Protein AF-C5J6F2-F1 (afdb_monomer_lite)

Foldseek 3Di:
DPLLVVVLVVVVPPDDDPVVVVLVVLLVVVVVVLVVVQVVQCVVCVVVVHDGDRGDDVLLVVVVVVCVVVVVDDDSVVLVVVLVVVVDPDSNSVSSSNRSSVVVVVVVVVD

pLDDT: mean 75.04, std 14.77, range [43.12, 97.62]

Radius of gyration: 15.51 Å; chains: 1; bounding box: 41×26×39 Å

Sequence (111 aa):
MEIANKFMKYLFKSNFDAETAKSKAILESMINKLQKHQEEENELAEKENRKPEKVFSNHFVDYKNWVEKNSFDLSFKSLSDWILEQKTSDELVIYKNALAFYELEQLLKEN

Secondary structure (DSSP, 8-state):
-HHHHHHHHHHHHS---HHHHHHHHHHHHHHHHHHHHHHHHHHHHHHTTSPPPPP--HHHHHHHHHHHHTTT---HHHHHHHHHHT----HHHHHHHHHHHHHHHHHHH--

Structure (mmCIF, N/CA/C/O backbone):
data_AF-C5J6F2-F1
#
_entry.id   AF-C5J6F2-F1
#
loop_
_atom_site.group_PDB
_atom_site.id
_atom_site.type_symbol
_atom_site.label_atom_id
_atom_site.label_alt_id
_atom_site.label_comp_id
_atom_site.label_asym_id
_atom_site.label_entity_id
_atom_site.label_seq_id
_atom_site.pdbx_PDB_ins_code
_atom_site.Cartn_x
_atom_site.Cartn_y
_atom_site.Cartn_z
_atom_site.occupancy
_atom_site.B_iso_or_equiv
_atom_site.auth_seq_id
_atom_site.auth_comp_id
_atom_site.auth_asym_id
_atom_site.auth_atom_id
_atom_site.pdbx_PDB_model_num
ATOM 1 N N . MET A 1 1 ? 3.769 -15.302 -3.022 1.00 52.19 1 MET A N 1
ATOM 2 C CA . MET A 1 1 ? 4.712 -14.727 -2.031 1.00 52.19 1 MET A CA 1
ATOM 3 C C . MET A 1 1 ? 6.130 -14.474 -2.576 1.00 52.19 1 MET A C 1
ATOM 5 O O . MET A 1 1 ? 6.809 -13.588 -2.077 1.00 52.19 1 MET A O 1
ATOM 9 N N . GLU A 1 2 ? 6.595 -15.171 -3.621 1.00 55.34 2 GLU A N 1
ATOM 10 C CA . GLU A 1 2 ? 7.976 -15.009 -4.122 1.00 55.34 2 GLU A CA 1
ATOM 11 C C . GLU A 1 2 ? 8.173 -13.823 -5.096 1.00 55.34 2 GLU A C 1
ATOM 13 O O . GLU A 1 2 ? 9.243 -13.220 -5.137 1.00 55.34 2 GLU A O 1
ATOM 18 N N . ILE A 1 3 ? 7.133 -13.448 -5.851 1.00 51.72 3 ILE A N 1
ATOM 19 C CA . ILE A 1 3 ? 7.214 -12.448 -6.934 1.00 51.72 3 ILE A CA 1
ATOM 20 C C . ILE A 1 3 ? 7.325 -11.011 -6.399 1.00 51.72 3 ILE A C 1
ATOM 22 O O . ILE A 1 3 ? 8.235 -10.296 -6.807 1.00 51.72 3 ILE A O 1
ATOM 26 N N . ALA A 1 4 ? 6.478 -10.609 -5.441 1.00 54.88 4 ALA A N 1
ATOM 27 C CA . ALA A 1 4 ? 6.520 -9.266 -4.842 1.00 54.88 4 ALA A CA 1
ATOM 28 C C . ALA A 1 4 ? 7.882 -8.979 -4.183 1.00 54.88 4 ALA A C 1
ATOM 30 O O . ALA A 1 4 ? 8.507 -7.950 -4.425 1.00 54.88 4 ALA A O 1
ATOM 31 N N . ASN A 1 5 ? 8.405 -9.959 -3.441 1.00 53.97 5 ASN A N 1
ATOM 32 C CA . ASN A 1 5 ? 9.714 -9.870 -2.803 1.00 53.97 5 ASN A CA 1
ATOM 33 C C . ASN A 1 5 ? 10.877 -9.824 -3.808 1.00 53.97 5 ASN A C 1
ATOM 35 O O . ASN A 1 5 ? 11.861 -9.120 -3.578 1.00 53.97 5 ASN A O 1
ATOM 39 N N . LYS A 1 6 ? 10.788 -10.548 -4.931 1.00 59.38 6 LYS A N 1
ATOM 40 C CA . LYS A 1 6 ? 11.777 -10.462 -6.020 1.00 59.38 6 LYS A CA 1
ATOM 41 C C . LYS A 1 6 ? 11.733 -9.105 -6.726 1.00 59.38 6 LYS A C 1
ATOM 43 O O . LYS A 1 6 ? 12.793 -8.573 -7.039 1.00 59.38 6 LYS A O 1
ATOM 48 N N . PHE A 1 7 ? 10.546 -8.535 -6.921 1.00 59.91 7 PHE A N 1
ATOM 49 C CA . PHE A 1 7 ? 10.358 -7.238 -7.569 1.00 59.91 7 PHE A CA 1
ATOM 50 C C . PHE A 1 7 ? 10.874 -6.074 -6.718 1.00 59.91 7 PHE A C 1
ATOM 52 O O . PHE A 1 7 ? 11.690 -5.290 -7.196 1.00 59.91 7 PHE A O 1
ATOM 59 N N . MET A 1 8 ? 10.527 -6.035 -5.429 1.00 60.84 8 MET A N 1
ATOM 60 C CA . MET A 1 8 ? 11.080 -5.046 -4.496 1.00 60.84 8 MET A CA 1
ATOM 61 C C . MET A 1 8 ? 12.610 -5.128 -4.445 1.00 60.84 8 MET A C 1
ATOM 63 O O . MET A 1 8 ? 13.302 -4.119 -4.549 1.00 60.84 8 MET A O 1
ATOM 67 N N . LYS A 1 9 ? 13.170 -6.344 -4.381 1.00 60.69 9 LYS A N 1
ATOM 68 C CA . LYS A 1 9 ? 14.626 -6.549 -4.420 1.00 60.69 9 LYS A CA 1
ATOM 69 C C . LYS A 1 9 ? 15.262 -6.125 -5.745 1.00 60.69 9 LYS A C 1
ATOM 71 O O . LYS A 1 9 ? 16.402 -5.679 -5.716 1.00 60.69 9 L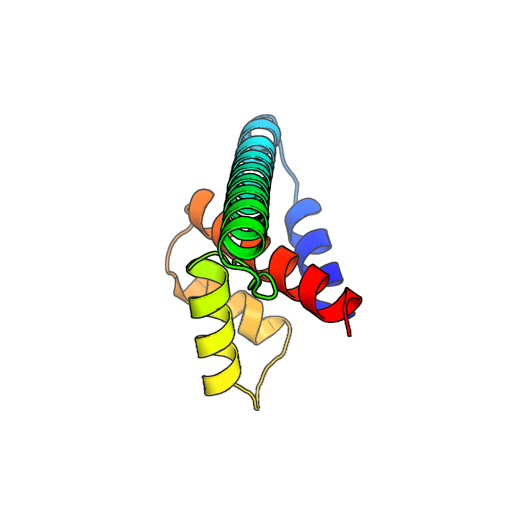YS A O 1
ATOM 76 N N . TYR A 1 10 ? 14.582 -6.292 -6.879 1.00 62.50 10 TYR A N 1
ATOM 77 C CA . TYR A 1 10 ? 15.061 -5.831 -8.184 1.00 62.50 10 TYR A CA 1
ATOM 78 C C . TYR A 1 10 ? 15.100 -4.302 -8.242 1.00 62.50 10 TYR A C 1
ATOM 80 O O . TYR A 1 10 ? 16.152 -3.750 -8.553 1.00 62.50 10 TYR A O 1
ATOM 88 N N . LEU A 1 11 ? 14.012 -3.639 -7.833 1.00 59.00 11 LEU A N 1
ATOM 89 C CA . LEU A 1 11 ? 13.945 -2.180 -7.745 1.00 59.00 11 LEU A CA 1
ATOM 90 C C . LEU A 1 11 ? 15.050 -1.607 -6.849 1.00 59.00 11 LEU A C 1
ATOM 92 O O . LEU A 1 11 ? 15.686 -0.629 -7.213 1.00 59.00 11 LEU A O 1
ATOM 96 N N . PHE A 1 12 ? 15.345 -2.239 -5.710 1.00 57.12 12 PHE A N 1
ATOM 97 C CA . PHE A 1 12 ? 16.422 -1.778 -4.826 1.00 57.12 12 PHE A CA 1
ATOM 98 C C . PHE A 1 12 ? 17.840 -2.084 -5.337 1.00 57.12 12 PHE A C 1
ATOM 100 O O . PHE A 1 12 ? 18.796 -1.466 -4.873 1.00 57.12 12 PHE A O 1
ATOM 107 N N . LYS A 1 13 ? 18.011 -3.047 -6.253 1.00 55.69 13 LYS A N 1
ATOM 108 C CA . LYS A 1 13 ? 19.328 -3.493 -6.743 1.00 55.69 13 LYS A CA 1
ATOM 109 C C . LYS A 1 13 ? 19.813 -2.767 -7.999 1.00 55.69 13 LYS A C 1
ATOM 111 O O . LYS A 1 13 ? 20.978 -2.929 -8.346 1.00 55.69 13 LYS A O 1
ATOM 116 N N . SER A 1 14 ? 18.979 -1.988 -8.683 1.00 51.25 14 SER A N 1
ATOM 117 C CA . SER A 1 14 ? 19.292 -1.394 -9.994 1.00 51.25 14 SER A CA 1
ATOM 118 C C . SER A 1 14 ? 20.215 -0.152 -9.985 1.00 51.25 14 SER A C 1
ATOM 120 O O . SER A 1 14 ? 20.135 0.646 -10.905 1.00 51.25 14 SER A O 1
ATOM 122 N N . ASN A 1 15 ? 21.161 -0.051 -9.036 1.00 44.38 15 ASN A N 1
ATOM 123 C CA . ASN A 1 15 ? 22.167 1.021 -8.864 1.00 44.38 15 ASN A CA 1
ATOM 124 C C . ASN A 1 15 ? 21.604 2.432 -8.646 1.00 44.38 15 ASN A C 1
ATOM 126 O O . ASN A 1 15 ? 20.964 3.027 -9.502 1.00 44.38 15 ASN A O 1
ATOM 130 N N . PHE A 1 16 ? 21.912 2.984 -7.481 1.00 43.12 16 PHE A N 1
ATOM 131 C CA . PHE A 1 16 ? 21.159 4.075 -6.892 1.00 43.12 16 PHE A CA 1
ATOM 132 C C . PHE A 1 16 ? 22.194 4.990 -6.181 1.00 43.12 16 PHE A C 1
ATOM 134 O O . PHE A 1 16 ? 22.913 4.534 -5.287 1.00 43.12 16 PHE A O 1
ATOM 141 N N . ASP A 1 17 ? 22.322 6.255 -6.620 1.00 48.78 17 ASP A N 1
ATOM 142 C CA . ASP A 1 17 ? 23.254 7.279 -6.095 1.00 48.78 17 ASP A CA 1
ATOM 143 C C . ASP A 1 17 ? 22.594 8.218 -5.049 1.00 48.78 17 ASP A C 1
ATOM 145 O O . ASP A 1 17 ? 21.630 7.827 -4.405 1.00 48.78 17 ASP A O 1
ATOM 149 N N . ALA A 1 18 ? 23.087 9.434 -4.789 1.00 47.00 18 ALA A N 1
ATOM 150 C CA . ALA A 1 18 ? 22.475 10.359 -3.820 1.00 47.00 18 ALA A CA 1
ATOM 151 C C . ALA A 1 18 ? 20.972 10.637 -4.057 1.00 47.00 18 ALA A C 1
ATOM 153 O O . ALA A 1 18 ? 20.259 10.982 -3.108 1.00 47.00 18 ALA A O 1
ATOM 154 N N . GLU A 1 19 ? 20.476 10.455 -5.283 1.00 54.66 19 GLU A N 1
ATOM 155 C CA . GLU A 1 19 ? 19.046 10.511 -5.582 1.00 54.66 19 GLU A CA 1
ATOM 156 C C . GLU A 1 19 ? 18.276 9.434 -4.805 1.00 54.66 19 GLU A C 1
ATOM 158 O O . GLU A 1 19 ? 17.322 9.794 -4.122 1.00 54.66 19 GLU A O 1
ATOM 163 N N . THR A 1 20 ? 18.796 8.201 -4.694 1.00 61.06 20 THR A N 1
ATOM 164 C CA . THR A 1 20 ? 18.247 7.072 -3.890 1.00 61.06 20 THR A CA 1
ATOM 165 C C . THR A 1 20 ? 17.798 7.440 -2.497 1.00 61.06 20 THR A C 1
ATOM 167 O O . THR A 1 20 ? 16.826 6.888 -1.986 1.00 61.06 20 THR A O 1
ATOM 170 N N . ALA A 1 21 ? 18.557 8.299 -1.816 1.00 58.03 21 ALA A N 1
ATOM 171 C CA . ALA A 1 21 ? 18.250 8.656 -0.443 1.00 58.03 21 ALA A CA 1
ATOM 172 C C . ALA A 1 21 ? 16.935 9.445 -0.385 1.00 58.03 21 ALA A C 1
ATOM 174 O O . ALA A 1 21 ? 16.115 9.207 0.503 1.00 58.03 21 ALA A O 1
ATOM 175 N N . LYS A 1 22 ? 16.697 10.326 -1.368 1.00 64.94 22 LYS A N 1
ATOM 176 C CA . LYS A 1 22 ? 15.425 11.047 -1.527 1.00 64.94 22 LYS A CA 1
ATOM 177 C C . LYS A 1 22 ? 14.310 10.081 -1.899 1.00 64.94 22 LYS A C 1
ATOM 179 O O . LYS A 1 22 ? 13.235 10.121 -1.315 1.00 64.94 22 LYS A O 1
ATOM 184 N N . SER A 1 23 ? 14.600 9.172 -2.811 1.00 69.19 23 SER A N 1
ATOM 185 C CA . SER A 1 23 ? 13.688 8.160 -3.317 1.00 69.19 23 SER A CA 1
ATOM 186 C C . SER A 1 23 ? 13.185 7.213 -2.220 1.00 69.19 23 SER A C 1
ATOM 188 O O . SER A 1 23 ? 11.986 6.990 -2.051 1.00 69.19 23 SER A O 1
ATOM 190 N N . LYS A 1 24 ? 14.106 6.716 -1.390 1.00 73.12 24 LYS A N 1
ATOM 191 C CA . LYS A 1 24 ? 13.811 5.905 -0.207 1.00 73.12 24 LYS A CA 1
ATOM 192 C C . LYS A 1 24 ? 12.989 6.692 0.813 1.00 73.12 24 LYS A C 1
ATOM 194 O O . LYS A 1 24 ? 12.013 6.160 1.334 1.00 73.12 24 LYS A O 1
ATOM 199 N N . ALA A 1 25 ? 13.333 7.959 1.049 1.00 79.19 25 ALA A N 1
ATOM 200 C CA . ALA A 1 25 ? 12.570 8.824 1.943 1.00 79.19 25 ALA A CA 1
ATOM 201 C C . ALA A 1 25 ? 11.132 9.061 1.443 1.00 79.19 25 ALA A C 1
ATOM 203 O O . ALA A 1 25 ? 10.213 9.140 2.257 1.00 79.19 25 ALA A O 1
ATOM 204 N N . ILE A 1 26 ? 10.909 9.129 0.123 1.00 80.31 26 ILE A N 1
ATOM 205 C CA . ILE A 1 26 ? 9.561 9.210 -0.462 1.00 80.31 26 ILE A CA 1
ATOM 206 C C . ILE A 1 26 ? 8.764 7.947 -0.125 1.00 80.31 26 ILE A C 1
ATOM 208 O O . ILE A 1 26 ? 7.657 8.066 0.402 1.00 80.31 26 ILE A O 1
ATOM 212 N N . LEU A 1 27 ? 9.321 6.753 -0.360 1.00 82.50 27 LEU A N 1
ATOM 213 C CA . LEU A 1 27 ? 8.644 5.495 -0.025 1.00 82.50 27 LEU A CA 1
ATOM 214 C C . LEU A 1 27 ? 8.314 5.399 1.467 1.00 82.50 27 LEU A C 1
ATOM 216 O O . LEU A 1 27 ? 7.175 5.110 1.831 1.00 82.50 27 LEU A O 1
ATOM 220 N N . GLU A 1 28 ? 9.294 5.670 2.329 1.00 85.19 28 GLU A N 1
ATOM 221 C CA . GLU A 1 28 ? 9.109 5.657 3.783 1.00 85.19 28 GLU A CA 1
ATOM 222 C C . GLU A 1 28 ? 8.038 6.669 4.213 1.00 85.19 28 GLU A C 1
ATOM 224 O O . GLU A 1 28 ? 7.178 6.350 5.030 1.00 85.19 28 GLU A O 1
ATOM 229 N N . SER A 1 29 ? 8.011 7.863 3.610 1.00 86.62 29 SER A N 1
ATOM 230 C CA . SER A 1 29 ? 6.965 8.860 3.861 1.00 86.62 29 SER A CA 1
ATOM 231 C C . SER A 1 29 ? 5.571 8.349 3.488 1.00 86.62 29 SER A C 1
ATOM 233 O O . SER A 1 29 ? 4.614 8.585 4.227 1.00 86.62 29 SER A O 1
ATOM 235 N N . MET A 1 30 ? 5.437 7.639 2.364 1.00 86.94 30 MET A N 1
ATOM 236 C CA . MET A 1 30 ? 4.161 7.057 1.941 1.00 86.94 30 MET A CA 1
ATOM 237 C C . MET A 1 30 ? 3.699 5.941 2.888 1.00 86.94 30 MET A C 1
ATOM 239 O O . MET A 1 30 ? 2.532 5.933 3.278 1.00 86.94 30 MET A O 1
ATOM 243 N N . ILE A 1 31 ? 4.608 5.055 3.308 1.00 88.56 31 ILE A N 1
ATOM 244 C CA . ILE A 1 31 ? 4.316 3.986 4.277 1.00 88.56 31 ILE A CA 1
ATOM 245 C C . ILE A 1 31 ? 3.867 4.583 5.616 1.00 88.56 31 ILE A C 1
ATOM 247 O O . ILE A 1 31 ? 2.836 4.180 6.149 1.00 88.56 31 ILE A O 1
ATOM 251 N N . ASN A 1 32 ? 4.583 5.587 6.128 1.00 87.75 32 ASN A N 1
ATOM 252 C CA . ASN A 1 32 ? 4.245 6.227 7.401 1.00 87.75 32 ASN A CA 1
ATOM 253 C C . ASN A 1 32 ? 2.867 6.907 7.356 1.00 87.75 32 ASN A C 1
ATOM 255 O O . ASN A 1 32 ? 2.108 6.839 8.320 1.00 87.75 32 ASN A O 1
ATOM 259 N N . LYS A 1 33 ? 2.509 7.545 6.232 1.00 89.75 33 LYS A N 1
ATOM 260 C CA . LYS A 1 33 ? 1.164 8.117 6.045 1.00 89.75 33 LYS A CA 1
ATOM 261 C C . LYS A 1 33 ? 0.080 7.042 6.059 1.00 89.75 3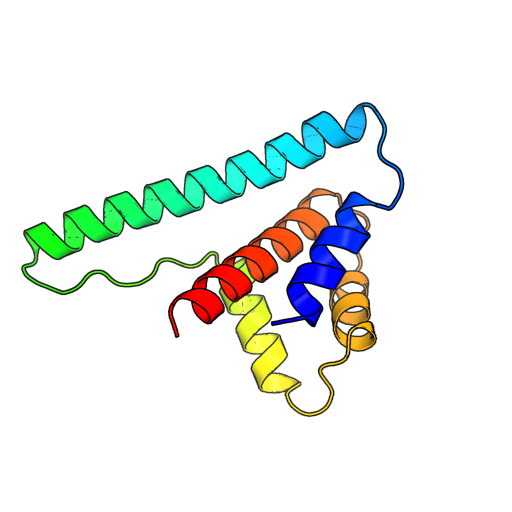3 LYS A C 1
ATOM 263 O O . LYS A 1 33 ? -0.953 7.244 6.688 1.00 89.75 33 LYS A O 1
ATOM 268 N N . LEU A 1 34 ? 0.315 5.911 5.394 1.00 90.69 34 LEU A N 1
ATOM 269 C CA . LEU A 1 34 ? -0.625 4.791 5.385 1.00 90.69 34 LEU A CA 1
ATOM 270 C C . LEU A 1 34 ? -0.823 4.214 6.795 1.00 90.69 34 LEU A C 1
ATOM 272 O O . LEU A 1 34 ? -1.956 3.997 7.211 1.00 90.69 34 LEU A O 1
ATOM 276 N N . GLN A 1 35 ? 0.266 4.024 7.545 1.00 89.75 35 GLN A N 1
ATOM 277 C CA . GLN A 1 35 ? 0.213 3.559 8.935 1.00 89.75 35 GLN A CA 1
ATOM 278 C C . GLN A 1 35 ? -0.582 4.514 9.823 1.00 89.75 35 GLN A C 1
ATOM 280 O O . GLN A 1 35 ? -1.452 4.066 10.560 1.00 89.75 35 GLN A O 1
ATOM 285 N N . LYS A 1 36 ? -0.360 5.825 9.682 1.00 94.88 36 LYS A N 1
ATOM 286 C CA . LYS A 1 36 ? -1.135 6.831 10.409 1.00 94.88 36 LYS A CA 1
ATOM 287 C C . LYS A 1 36 ? -2.634 6.731 10.107 1.00 94.88 36 LYS A C 1
ATOM 289 O O . LYS A 1 36 ? -3.445 6.774 11.022 1.00 94.88 36 LYS A O 1
ATOM 294 N N . HIS A 1 37 ? -3.018 6.562 8.842 1.00 92.44 37 HIS A N 1
ATOM 295 C CA . HIS A 1 37 ? -4.431 6.373 8.501 1.00 92.44 37 HIS A CA 1
ATOM 296 C C . HIS A 1 37 ? -5.005 5.066 9.059 1.00 92.44 37 HIS A C 1
ATOM 298 O O . HIS A 1 37 ? -6.165 5.034 9.457 1.00 92.44 37 HIS A O 1
ATOM 304 N N . GLN A 1 38 ? -4.206 3.998 9.133 1.00 94.62 38 GLN A N 1
ATOM 305 C CA . GLN A 1 38 ? -4.627 2.764 9.795 1.00 94.62 38 GLN A CA 1
ATOM 306 C C . GLN A 1 38 ? -4.839 2.968 11.303 1.00 94.62 38 GLN A C 1
ATOM 308 O O . GLN A 1 38 ? -5.783 2.413 11.856 1.00 94.62 38 GLN A O 1
ATOM 313 N N . GLU A 1 39 ? -3.992 3.755 11.972 1.00 96.50 39 GLU A N 1
ATOM 314 C CA . GLU A 1 39 ? -4.177 4.130 13.382 1.00 96.50 39 GLU A CA 1
ATOM 315 C C . GLU A 1 39 ? -5.471 4.932 13.580 1.00 96.50 39 GLU A C 1
ATOM 317 O O . GLU A 1 39 ? -6.267 4.598 14.455 1.00 96.50 39 GLU A O 1
ATOM 322 N N . GLU A 1 40 ? -5.723 5.927 12.724 1.00 96.62 40 GLU A N 1
ATOM 323 C CA . GLU A 1 40 ? -6.951 6.735 12.741 1.00 96.62 40 GLU A CA 1
ATOM 324 C C . GLU A 1 40 ? -8.212 5.865 12.570 1.00 96.62 40 GLU A C 1
ATOM 326 O O . GLU A 1 40 ? -9.194 6.035 13.295 1.00 96.62 40 GLU A O 1
ATOM 331 N N . GLU A 1 41 ? -8.176 4.899 11.650 1.00 96.69 41 GLU A N 1
ATOM 332 C CA . GLU A 1 41 ? -9.259 3.934 11.438 1.00 96.69 41 GLU A CA 1
ATOM 333 C C . GLU A 1 41 ? -9.454 3.002 12.643 1.00 96.69 41 GLU A C 1
ATOM 335 O O . GLU A 1 41 ? -10.588 2.717 13.031 1.00 96.69 41 GLU A O 1
ATOM 340 N N . ASN A 1 42 ? -8.369 2.572 13.293 1.00 95.75 42 ASN A N 1
ATOM 341 C CA . ASN A 1 42 ? -8.455 1.762 14.508 1.00 95.75 42 ASN A CA 1
ATOM 342 C C . ASN A 1 42 ? -9.144 2.528 15.648 1.00 95.75 42 ASN A C 1
ATOM 344 O O . ASN A 1 42 ? -10.044 1.989 16.294 1.00 95.75 42 ASN A O 1
ATOM 348 N N . GLU A 1 43 ? -8.762 3.789 15.868 1.00 97.62 43 GLU A N 1
ATOM 349 C CA . GLU A 1 43 ? -9.387 4.648 16.879 1.00 97.62 43 GLU A CA 1
ATOM 350 C C . GLU A 1 43 ? -10.868 4.915 16.579 1.00 97.62 43 GLU A C 1
ATOM 352 O O . GLU A 1 43 ? -11.694 4.987 17.493 1.00 97.62 43 GLU A O 1
ATOM 357 N N . LEU A 1 44 ? -11.218 5.097 15.302 1.00 97.56 44 LEU A N 1
ATOM 358 C CA . LEU A 1 44 ? -12.601 5.298 14.881 1.00 97.56 44 LEU A CA 1
ATOM 359 C C . LEU A 1 44 ? -13.439 4.035 15.108 1.00 97.56 44 LEU A C 1
ATOM 361 O O . LEU A 1 44 ? -14.526 4.115 15.679 1.00 97.56 44 LEU A O 1
ATOM 365 N N . ALA A 1 45 ? -12.919 2.871 14.723 1.00 96.56 45 ALA A N 1
ATOM 366 C CA . ALA A 1 45 ? -13.592 1.593 14.905 1.00 96.56 45 ALA A CA 1
ATOM 367 C C . ALA A 1 45 ? -13.866 1.277 16.384 1.00 96.56 45 ALA A C 1
ATOM 369 O O . ALA A 1 45 ? -14.952 0.797 16.716 1.00 96.56 45 ALA A O 1
ATOM 370 N N . GLU A 1 46 ? -12.921 1.604 17.275 1.00 97.50 46 GLU A N 1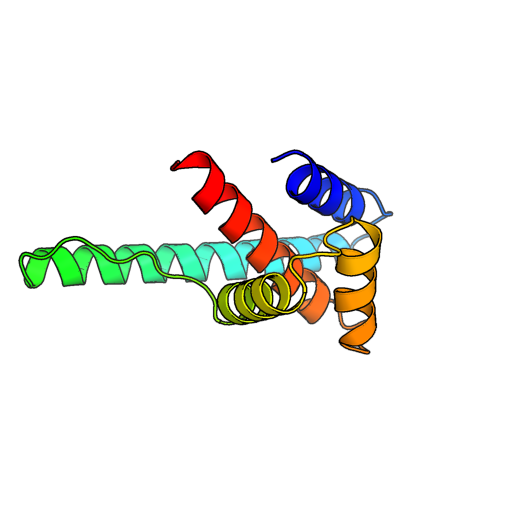
ATOM 371 C CA . GLU A 1 46 ? -13.099 1.477 18.725 1.00 97.50 46 GLU A CA 1
ATOM 372 C C . GLU A 1 46 ? -14.237 2.374 19.234 1.00 97.50 46 GLU A C 1
ATOM 374 O O . GLU A 1 46 ? -15.132 1.897 19.934 1.00 97.50 46 GLU A O 1
ATOM 379 N N . LYS A 1 47 ? -14.270 3.650 18.820 1.00 97.56 47 LYS A N 1
ATOM 380 C CA . LYS A 1 47 ? -15.352 4.592 19.178 1.00 97.56 47 LYS A CA 1
ATOM 381 C C . LYS A 1 47 ? -16.723 4.113 18.696 1.00 97.56 47 LYS A C 1
ATOM 383 O O . LYS A 1 47 ? -17.728 4.348 19.365 1.00 97.56 47 LYS A O 1
ATOM 388 N N . GLU A 1 48 ? -16.763 3.439 17.552 1.00 97.44 48 GLU A N 1
ATOM 389 C CA . GLU A 1 48 ? -17.985 2.937 16.920 1.00 97.44 48 GLU A CA 1
ATOM 390 C C . GLU A 1 48 ? -18.351 1.496 17.326 1.00 97.44 48 GLU A C 1
ATOM 392 O O . GLU A 1 48 ? -19.367 0.974 16.868 1.00 97.44 48 GLU A O 1
ATOM 397 N N . ASN A 1 49 ? -17.579 0.848 18.210 1.00 96.62 49 ASN A N 1
ATOM 398 C CA . ASN A 1 49 ? -17.751 -0.559 18.611 1.00 96.62 49 ASN A CA 1
ATOM 399 C C . ASN A 1 49 ? -17.818 -1.540 17.424 1.00 96.62 49 ASN A C 1
ATOM 401 O O . ASN A 1 49 ? -18.561 -2.528 17.449 1.00 96.62 49 ASN A O 1
ATOM 405 N N . ARG A 1 50 ? -17.029 -1.284 16.380 1.00 97.00 50 ARG A N 1
ATOM 406 C CA . ARG A 1 50 ? -16.887 -2.169 15.219 1.00 97.00 50 ARG A CA 1
ATOM 407 C C . ARG A 1 50 ? -15.459 -2.690 15.111 1.00 97.00 50 ARG A C 1
ATOM 409 O O . ARG A 1 50 ? -14.545 -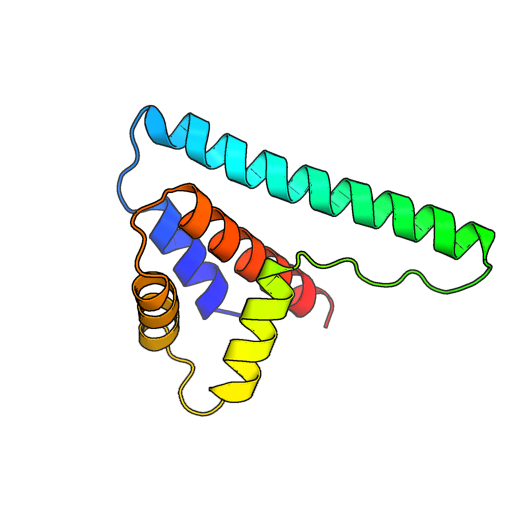2.231 15.788 1.00 97.00 50 ARG A O 1
ATOM 416 N N . LYS A 1 51 ? -15.262 -3.683 14.245 1.00 93.81 51 LYS A N 1
ATOM 417 C CA . LYS A 1 51 ? -13.909 -4.114 13.881 1.00 93.81 51 LYS A CA 1
ATOM 418 C C . LYS A 1 51 ? -13.281 -3.073 12.942 1.00 93.81 51 LYS A C 1
ATOM 420 O O . LYS A 1 51 ? -14.010 -2.546 12.097 1.00 93.81 51 LYS A O 1
ATOM 425 N N . PRO A 1 52 ? -11.974 -2.792 13.075 1.00 92.88 52 PRO A N 1
ATOM 426 C CA . PRO A 1 52 ? -11.284 -1.889 12.166 1.00 92.88 52 PRO A CA 1
ATOM 427 C C . PRO A 1 52 ? -11.217 -2.483 10.765 1.00 92.88 52 PRO A C 1
ATOM 429 O O . PRO A 1 52 ? -10.999 -3.688 10.594 1.00 92.88 52 PRO A O 1
ATOM 432 N N . GLU A 1 53 ? -11.399 -1.627 9.770 1.00 92.88 53 GLU A N 1
ATOM 433 C CA . GLU A 1 53 ? -11.167 -1.971 8.377 1.00 92.88 53 GLU A CA 1
ATOM 434 C C . GLU A 1 53 ? -9.688 -1.773 8.026 1.00 92.88 53 GLU A C 1
ATOM 436 O O . GLU A 1 53 ? -8.960 -0.990 8.645 1.00 92.88 53 GLU A O 1
ATOM 441 N N . LYS A 1 54 ? -9.211 -2.523 7.029 1.00 90.31 54 LYS A N 1
ATOM 442 C CA . LYS A 1 54 ? -7.849 -2.345 6.527 1.00 90.31 54 LYS A CA 1
ATOM 443 C C . LYS A 1 54 ? -7.823 -1.141 5.595 1.00 90.31 54 LYS A C 1
ATOM 445 O O . LYS A 1 54 ? -8.543 -1.117 4.597 1.00 90.31 54 LYS A O 1
ATOM 450 N N . VAL A 1 55 ? -6.964 -0.177 5.895 1.00 90.44 55 VAL A N 1
ATOM 451 C CA . VAL A 1 55 ? -6.740 0.982 5.036 1.00 90.44 55 VAL A CA 1
ATOM 452 C C . VAL A 1 55 ? -5.713 0.615 3.976 1.00 90.44 55 VAL A C 1
ATOM 454 O O . VAL A 1 55 ? -4.609 0.169 4.292 1.00 90.44 55 VAL A O 1
ATOM 457 N N . PHE A 1 56 ? -6.078 0.836 2.718 1.00 90.81 56 PHE A N 1
ATOM 458 C CA . PHE A 1 56 ? -5.186 0.679 1.579 1.00 90.81 56 PHE A CA 1
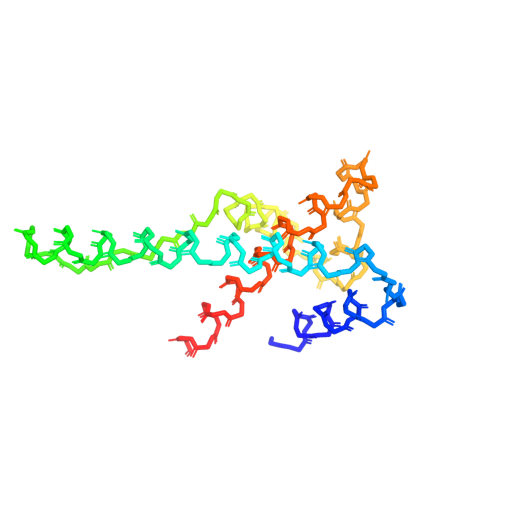ATOM 459 C C . PHE A 1 56 ? -5.010 2.002 0.847 1.00 90.81 56 PHE A C 1
ATOM 461 O O . PHE A 1 56 ? -5.914 2.839 0.808 1.00 90.81 56 PHE A O 1
ATOM 468 N N . SER A 1 57 ? -3.857 2.182 0.216 1.00 88.38 57 SER A N 1
ATOM 469 C CA . SER A 1 57 ? -3.658 3.285 -0.706 1.00 88.38 57 SER A CA 1
ATOM 470 C C . SER A 1 57 ? -4.515 3.092 -1.961 1.00 88.38 57 SER A C 1
ATOM 472 O O . SER A 1 57 ? -4.731 1.972 -2.432 1.00 88.38 57 SER A O 1
ATOM 474 N N . ASN A 1 58 ? -4.945 4.199 -2.574 1.00 85.25 58 ASN A N 1
ATOM 475 C CA . ASN A 1 58 ? -5.627 4.153 -3.873 1.00 85.25 58 ASN A CA 1
ATOM 476 C C . ASN A 1 58 ? -4.787 3.415 -4.931 1.00 85.25 58 ASN A C 1
ATOM 478 O O . ASN A 1 58 ? -5.333 2.734 -5.788 1.00 85.25 58 ASN A O 1
ATOM 482 N N . HIS A 1 59 ? -3.456 3.482 -4.828 1.00 84.00 59 HIS A N 1
ATOM 483 C CA . HIS A 1 59 ? -2.547 2.788 -5.739 1.00 84.00 59 HIS A CA 1
ATOM 484 C C . HIS A 1 59 ? -2.617 1.269 -5.596 1.00 84.00 59 HIS A C 1
ATOM 486 O O . HIS A 1 59 ? -2.580 0.561 -6.601 1.00 84.00 59 HIS A O 1
ATOM 492 N N . PHE A 1 60 ? -2.758 0.756 -4.373 1.00 84.56 60 PHE A N 1
ATOM 493 C CA . PHE A 1 60 ? -2.994 -0.668 -4.169 1.00 84.56 60 PHE A CA 1
ATOM 494 C C . PHE A 1 60 ? -4.354 -1.108 -4.706 1.00 84.56 60 PHE A C 1
ATOM 496 O O . PHE A 1 60 ? -4.447 -2.172 -5.314 1.00 84.56 60 PHE A O 1
ATOM 503 N N . VAL A 1 61 ? -5.392 -0.284 -4.539 1.00 86.44 61 VAL A N 1
ATOM 504 C CA . VAL A 1 61 ? -6.722 -0.556 -5.104 1.00 86.44 61 VAL A CA 1
ATOM 505 C C . VAL A 1 61 ? -6.660 -0.621 -6.633 1.00 86.44 61 VAL A C 1
ATOM 507 O O . VAL A 1 61 ? -7.150 -1.583 -7.223 1.00 86.44 61 VAL A O 1
ATOM 510 N N . ASP A 1 62 ? -5.997 0.342 -7.273 1.00 84.06 62 ASP A N 1
ATOM 511 C CA . ASP A 1 62 ? -5.796 0.361 -8.726 1.00 84.06 62 ASP A CA 1
ATOM 512 C C . ASP A 1 62 ? -5.024 -0.873 -9.207 1.00 84.06 62 ASP A C 1
ATOM 514 O O . ASP A 1 62 ? -5.423 -1.532 -10.171 1.00 84.06 62 ASP A O 1
ATOM 518 N N . TYR A 1 63 ? -3.945 -1.223 -8.501 1.00 79.44 63 TYR A N 1
ATOM 519 C CA . TYR A 1 63 ? -3.158 -2.417 -8.782 1.00 79.44 63 TYR A CA 1
ATOM 520 C C . TYR A 1 63 ? -4.000 -3.691 -8.646 1.00 79.44 63 TYR A C 1
ATOM 522 O O . TYR A 1 63 ? -4.027 -4.508 -9.564 1.00 79.44 63 TYR A O 1
ATOM 530 N N . LYS A 1 64 ? -4.745 -3.850 -7.548 1.00 80.38 64 LYS A N 1
ATOM 531 C CA . LYS A 1 64 ? -5.641 -4.992 -7.324 1.00 80.38 64 LYS A CA 1
ATOM 532 C C . LYS A 1 64 ? -6.669 -5.117 -8.450 1.00 80.38 64 LYS A C 1
ATOM 534 O O . LYS A 1 64 ? -6.819 -6.199 -9.010 1.00 80.38 64 LYS A O 1
ATOM 539 N N . ASN A 1 65 ? -7.318 -4.018 -8.828 1.00 83.94 65 ASN A N 1
ATOM 540 C CA . ASN A 1 65 ? -8.298 -4.003 -9.915 1.00 83.94 65 ASN A CA 1
ATOM 541 C C . ASN A 1 65 ? -7.666 -4.412 -11.256 1.00 83.94 65 ASN A C 1
ATOM 543 O O . ASN A 1 65 ? -8.266 -5.157 -12.037 1.00 83.94 65 ASN A O 1
ATOM 547 N N . TRP A 1 66 ? -6.440 -3.955 -11.532 1.00 81.44 66 TRP A N 1
ATOM 548 C CA . TRP A 1 66 ? -5.696 -4.373 -12.720 1.00 81.44 66 TRP A CA 1
ATOM 549 C C . TRP A 1 66 ? -5.355 -5.870 -12.679 1.00 81.44 66 TRP A C 1
ATOM 551 O O . TRP A 1 66 ? -5.560 -6.564 -13.674 1.00 81.44 66 TRP A O 1
ATOM 561 N N . VAL A 1 67 ? -4.897 -6.389 -11.538 1.00 74.75 67 VAL A N 1
ATOM 562 C CA . VAL A 1 67 ? -4.590 -7.815 -11.332 1.00 74.75 67 VAL A CA 1
ATOM 563 C C . VAL A 1 67 ? -5.833 -8.679 -11.547 1.00 74.75 67 VAL A C 1
ATOM 565 O O . VAL A 1 67 ? -5.767 -9.666 -12.272 1.00 74.75 67 VAL A O 1
ATOM 568 N N . GLU A 1 68 ? -6.973 -8.307 -10.964 1.00 77.75 68 GLU A N 1
ATOM 569 C CA . GLU A 1 68 ? -8.237 -9.040 -11.114 1.00 77.75 68 GLU A CA 1
ATOM 570 C C . GLU A 1 68 ? -8.672 -9.109 -12.583 1.00 77.75 68 GLU A C 1
ATOM 572 O O . GLU A 1 68 ? -9.032 -10.180 -13.084 1.00 77.75 68 GLU A O 1
ATOM 577 N N . LYS A 1 69 ? -8.541 -7.990 -13.306 1.00 80.12 69 LYS A N 1
ATOM 578 C CA . LYS A 1 69 ? -8.842 -7.899 -14.739 1.00 80.12 69 LYS A CA 1
ATOM 579 C C . LYS A 1 69 ? -7.907 -8.748 -15.611 1.00 80.12 69 LYS A C 1
ATOM 581 O O . LYS A 1 69 ? -8.347 -9.252 -16.641 1.00 80.12 69 LYS A O 1
ATOM 586 N N . ASN A 1 70 ? -6.643 -8.905 -15.217 1.00 72.12 70 ASN A N 1
ATOM 587 C CA . ASN A 1 70 ? -5.594 -9.571 -16.005 1.00 72.12 70 ASN A CA 1
ATOM 588 C C . ASN A 1 70 ? -5.155 -10.928 -15.417 1.00 72.12 70 ASN A C 1
ATOM 590 O O . ASN A 1 70 ? -4.098 -11.454 -15.766 1.00 72.12 70 ASN A O 1
ATOM 594 N N . SER A 1 71 ? -5.972 -11.507 -14.534 1.00 62.50 71 SER A N 1
ATOM 595 C CA . SER A 1 71 ? -5.659 -12.630 -13.633 1.00 62.50 71 SER A CA 1
ATOM 596 C C . SER A 1 71 ? -5.070 -13.901 -14.271 1.00 62.50 71 SER A C 1
ATOM 598 O O . SER A 1 71 ? -4.441 -14.690 -13.568 1.00 62.50 71 SER A O 1
ATOM 600 N N . PHE A 1 72 ? -5.199 -14.091 -15.586 1.00 54.38 72 PHE A N 1
ATOM 601 C CA . PHE A 1 72 ? -4.649 -15.239 -16.318 1.00 54.38 72 PHE A CA 1
ATOM 602 C C . PHE A 1 72 ? -3.183 -15.083 -16.776 1.00 54.38 72 PHE A C 1
ATOM 604 O O . PHE A 1 72 ? -2.592 -16.080 -17.183 1.00 54.38 72 PHE A O 1
ATOM 611 N N . ASP A 1 73 ? -2.580 -13.888 -16.696 1.00 61.38 73 ASP A N 1
ATOM 612 C CA . ASP A 1 73 ? -1.233 -13.610 -17.241 1.00 61.38 73 ASP A CA 1
ATOM 613 C C . ASP A 1 73 ? -0.298 -12.905 -16.236 1.00 61.38 73 ASP A C 1
ATOM 615 O O . ASP A 1 73 ? 0.545 -12.078 -16.584 1.00 61.38 73 ASP A O 1
ATOM 619 N N . LEU A 1 74 ? -0.447 -13.192 -14.939 1.00 62.16 74 LEU A N 1
ATOM 620 C CA . LEU A 1 74 ? 0.366 -12.582 -13.876 1.00 62.16 74 LEU A CA 1
ATOM 621 C C . LEU A 1 74 ? 1.769 -13.204 -13.803 1.00 62.16 74 LEU A C 1
ATOM 623 O O . LEU A 1 74 ? 2.066 -14.057 -12.966 1.00 62.16 74 LEU A O 1
ATOM 627 N N . SER A 1 75 ? 2.655 -12.738 -14.680 1.00 67.44 75 SER A N 1
ATOM 628 C CA . SER A 1 75 ? 4.090 -12.999 -14.655 1.00 67.44 75 SER A CA 1
ATOM 629 C C . SER A 1 75 ? 4.863 -11.763 -14.175 1.00 67.44 75 SER A C 1
ATOM 631 O O . SER A 1 75 ? 4.359 -10.644 -14.155 1.00 67.44 75 SER A O 1
ATOM 633 N N . PHE A 1 76 ? 6.139 -11.928 -13.816 1.00 60.66 76 PHE A N 1
ATOM 634 C CA . PHE A 1 76 ? 7.014 -10.781 -13.515 1.00 60.66 76 PHE A CA 1
ATOM 635 C C . PHE A 1 76 ? 7.093 -9.782 -14.684 1.00 60.66 76 PHE A C 1
ATOM 637 O O . PHE A 1 76 ? 7.248 -8.577 -14.480 1.00 60.66 76 PHE A O 1
ATOM 644 N N . LYS A 1 77 ? 6.977 -10.297 -15.912 1.00 63.31 77 LYS A N 1
ATOM 645 C CA . LYS A 1 77 ? 6.998 -9.499 -17.130 1.00 63.31 77 LYS A CA 1
ATOM 646 C C . LYS A 1 77 ? 5.751 -8.623 -17.234 1.00 63.31 77 LYS A C 1
ATOM 648 O O . LYS A 1 77 ? 5.913 -7.424 -17.380 1.00 63.31 77 LYS A O 1
ATOM 653 N N . SER A 1 78 ? 4.550 -9.170 -17.035 1.00 66.81 78 SER A N 1
ATOM 654 C CA . SER A 1 78 ? 3.314 -8.373 -17.094 1.00 66.81 78 SER A CA 1
ATOM 655 C C . SER A 1 78 ? 3.232 -7.313 -15.992 1.00 66.81 78 SER A C 1
ATOM 657 O O . SER A 1 78 ? 2.710 -6.227 -16.218 1.00 66.81 78 SER A O 1
ATOM 659 N N . LEU A 1 79 ? 3.828 -7.575 -14.825 1.00 65.0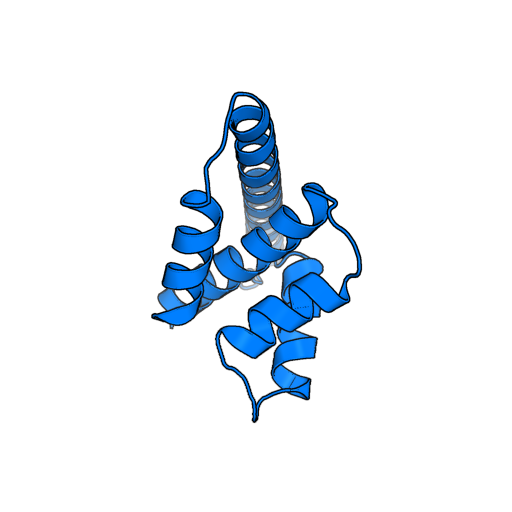0 79 LEU A N 1
ATOM 660 C CA . LEU A 1 79 ? 3.971 -6.573 -13.763 1.00 65.00 79 LEU A CA 1
ATOM 661 C C . LEU A 1 79 ? 4.927 -5.438 -14.150 1.00 65.00 79 LEU A C 1
ATOM 663 O O . LEU A 1 79 ? 4.648 -4.274 -13.875 1.00 65.00 79 LEU A O 1
ATOM 667 N N . SER A 1 80 ? 6.050 -5.767 -14.790 1.00 65.19 80 SER A N 1
ATOM 668 C CA . SER A 1 80 ? 6.995 -4.763 -15.290 1.00 65.19 80 SER A CA 1
ATOM 669 C C . SER A 1 80 ? 6.384 -3.966 -16.446 1.00 65.19 80 SER A C 1
ATOM 671 O O . SER A 1 80 ? 6.537 -2.749 -16.501 1.00 65.19 80 SER A O 1
ATOM 673 N N . ASP A 1 81 ? 5.636 -4.639 -17.321 1.00 69.50 81 ASP A N 1
ATOM 674 C CA . ASP A 1 81 ? 4.923 -4.036 -18.442 1.00 69.50 81 ASP A CA 1
ATOM 675 C C . ASP A 1 81 ? 3.842 -3.068 -17.944 1.00 69.50 81 ASP A C 1
ATOM 677 O O . ASP A 1 81 ? 3.788 -1.952 -18.439 1.00 69.50 81 ASP A O 1
ATOM 681 N N . TRP A 1 82 ? 3.077 -3.400 -16.896 1.00 72.25 82 TRP A N 1
ATOM 682 C CA . TRP A 1 82 ? 2.112 -2.469 -16.292 1.00 72.25 82 TRP A CA 1
ATOM 683 C C . TRP A 1 82 ? 2.761 -1.166 -15.804 1.00 72.25 82 TRP A C 1
ATOM 685 O O . TRP A 1 82 ? 2.214 -0.080 -15.993 1.00 72.25 82 TRP A O 1
ATOM 695 N N . ILE A 1 83 ? 3.955 -1.253 -15.210 1.00 67.88 83 ILE A N 1
ATOM 696 C CA . ILE A 1 83 ? 4.714 -0.080 -14.751 1.00 67.88 83 ILE A CA 1
ATOM 697 C C . ILE A 1 83 ? 5.190 0.754 -15.943 1.00 67.88 83 ILE A C 1
ATOM 699 O O . ILE A 1 83 ? 5.111 1.982 -15.907 1.00 67.88 83 ILE A O 1
ATOM 703 N N . LEU A 1 84 ? 5.646 0.098 -17.012 1.00 66.31 84 LEU A N 1
ATOM 704 C CA . LEU A 1 84 ? 6.047 0.756 -18.257 1.00 66.31 84 LEU A CA 1
ATOM 705 C C . LEU A 1 84 ? 4.842 1.365 -19.004 1.00 66.31 84 LEU A C 1
ATOM 707 O O . LEU A 1 84 ? 4.966 2.432 -19.607 1.00 66.31 84 LEU A O 1
ATOM 711 N N . GLU A 1 85 ? 3.664 0.741 -18.921 1.00 67.56 85 GLU A N 1
ATOM 712 C CA . GLU A 1 85 ? 2.390 1.208 -19.485 1.00 67.56 85 GLU A CA 1
ATOM 713 C C . GLU A 1 85 ? 1.860 2.472 -18.806 1.00 67.56 85 GLU A C 1
ATOM 715 O O . GLU A 1 85 ? 1.139 3.239 -19.448 1.00 67.56 85 GLU A O 1
ATOM 720 N N . GLN A 1 86 ? 2.272 2.759 -17.565 1.00 66.69 86 GLN A N 1
ATOM 721 C CA . GLN A 1 86 ? 2.018 4.064 -16.943 1.00 66.69 86 GLN A CA 1
ATOM 722 C C . GLN A 1 86 ? 2.766 5.212 -17.657 1.00 66.69 86 GLN A C 1
ATOM 724 O O . GLN A 1 86 ? 2.555 6.373 -17.322 1.00 66.69 86 GLN A O 1
ATOM 729 N N . LYS A 1 87 ? 3.589 4.914 -18.683 1.00 56.69 87 LYS A N 1
ATOM 730 C CA . LYS A 1 87 ? 4.253 5.865 -19.599 1.00 56.69 87 LYS A CA 1
ATOM 731 C C . LYS A 1 87 ? 5.033 6.979 -18.898 1.00 56.69 87 LYS A C 1
ATOM 733 O O . LYS A 1 87 ? 5.146 8.086 -19.421 1.00 56.69 87 LYS A O 1
ATOM 738 N N . THR A 1 88 ? 5.605 6.698 -17.735 1.00 54.19 88 THR A N 1
ATOM 739 C CA . THR A 1 88 ? 6.369 7.693 -16.983 1.00 54.19 88 THR A CA 1
ATOM 740 C C . THR A 1 88 ? 7.612 7.076 -16.372 1.00 54.19 88 THR A C 1
ATOM 742 O O . THR A 1 88 ? 7.530 6.129 -15.598 1.00 54.19 88 THR A O 1
ATOM 745 N N . SER A 1 89 ? 8.756 7.691 -16.650 1.00 55.62 89 SER A N 1
ATOM 746 C CA . SER A 1 89 ? 10.007 7.541 -15.903 1.00 55.62 89 SER A CA 1
ATOM 747 C C . SER A 1 89 ? 10.025 8.404 -14.631 1.00 55.62 89 SER A C 1
ATOM 749 O O . SER A 1 89 ? 11.093 8.726 -14.122 1.00 55.62 89 SER A O 1
ATOM 751 N N . ASP A 1 90 ? 8.851 8.826 -14.146 1.00 70.00 90 ASP A N 1
ATOM 752 C CA . ASP A 1 90 ? 8.730 9.590 -12.909 1.00 70.00 90 ASP A CA 1
ATOM 753 C C . ASP A 1 90 ? 8.949 8.649 -11.723 1.00 70.00 90 ASP A C 1
ATOM 755 O O . ASP A 1 90 ? 8.206 7.690 -11.492 1.00 70.00 90 ASP A O 1
ATOM 759 N N . GLU A 1 91 ? 9.995 8.952 -10.975 1.00 69.44 91 GLU A N 1
ATOM 760 C CA . GLU A 1 91 ? 10.387 8.304 -9.741 1.00 69.44 91 GLU A CA 1
ATOM 761 C C . GLU A 1 91 ? 9.206 8.116 -8.769 1.00 69.44 91 GLU A C 1
ATOM 763 O O . GLU A 1 91 ? 9.056 7.052 -8.163 1.00 69.44 91 GLU A O 1
ATOM 768 N N . LEU A 1 92 ? 8.291 9.088 -8.688 1.00 74.44 92 LEU A N 1
ATOM 769 C CA . LEU A 1 92 ? 7.102 9.001 -7.841 1.00 74.44 92 LEU A CA 1
ATOM 770 C C . LEU A 1 92 ? 6.173 7.844 -8.242 1.00 74.44 92 LEU A C 1
ATOM 772 O O . LEU A 1 92 ? 5.562 7.217 -7.377 1.00 74.44 92 LEU A O 1
ATOM 776 N N . VAL A 1 93 ? 6.053 7.542 -9.536 1.00 75.38 93 VAL A N 1
ATOM 777 C CA . VAL A 1 93 ? 5.210 6.441 -10.031 1.00 75.38 93 VAL A CA 1
ATOM 778 C C . VAL A 1 93 ? 5.810 5.093 -9.649 1.00 75.38 93 VAL A C 1
ATOM 780 O O . VAL A 1 93 ? 5.087 4.210 -9.187 1.00 75.38 93 VAL A O 1
ATOM 783 N N . ILE A 1 94 ? 7.135 4.957 -9.729 1.00 74.06 94 ILE A N 1
ATOM 784 C CA . ILE A 1 94 ? 7.844 3.757 -9.268 1.00 74.06 94 ILE A CA 1
ATOM 785 C C . ILE A 1 94 ? 7.559 3.510 -7.778 1.00 74.06 94 ILE A C 1
ATOM 787 O O . ILE A 1 94 ? 7.251 2.379 -7.394 1.00 74.06 94 ILE A O 1
ATOM 791 N N . TYR A 1 95 ? 7.567 4.557 -6.945 1.00 76.56 95 TYR A N 1
ATOM 792 C CA . TYR A 1 95 ? 7.276 4.420 -5.513 1.00 76.56 95 TYR A CA 1
ATOM 793 C C . TYR A 1 95 ? 5.817 4.138 -5.183 1.00 76.56 95 TYR A C 1
ATOM 795 O O . TYR A 1 95 ? 5.549 3.355 -4.273 1.00 76.56 95 TYR A O 1
ATOM 803 N N . LYS A 1 96 ? 4.872 4.694 -5.944 1.00 79.94 96 LYS A N 1
ATOM 804 C CA . LYS A 1 96 ? 3.450 4.330 -5.834 1.00 79.94 96 LYS A CA 1
ATOM 805 C C . LYS A 1 96 ? 3.230 2.841 -6.093 1.00 79.94 96 LYS A C 1
ATOM 807 O O . LYS A 1 96 ? 2.493 2.193 -5.354 1.00 79.94 96 LYS A O 1
ATOM 812 N N . ASN A 1 97 ? 3.934 2.287 -7.076 1.00 76.69 97 ASN A N 1
ATOM 813 C CA . ASN A 1 97 ? 3.877 0.860 -7.378 1.00 76.69 97 ASN A CA 1
ATOM 814 C C . ASN A 1 97 ? 4.548 0.030 -6.277 1.00 76.69 97 ASN A C 1
ATOM 816 O O . ASN A 1 97 ? 3.975 -0.954 -5.817 1.00 76.69 97 ASN A O 1
ATOM 820 N N . ALA A 1 98 ? 5.722 0.449 -5.794 1.00 77.88 98 ALA A N 1
ATOM 821 C CA . ALA A 1 98 ? 6.397 -0.206 -4.674 1.00 77.88 98 ALA A CA 1
ATOM 822 C C . ALA A 1 98 ? 5.529 -0.240 -3.399 1.00 77.88 98 ALA A C 1
ATOM 824 O O . ALA A 1 98 ? 5.502 -1.261 -2.713 1.00 77.88 98 ALA A O 1
ATOM 825 N N . LEU A 1 99 ? 4.779 0.832 -3.112 1.00 83.62 99 LEU A N 1
ATOM 826 C CA . LEU A 1 99 ? 3.817 0.873 -2.009 1.00 83.62 99 LEU A CA 1
ATOM 827 C C . LEU A 1 99 ? 2.702 -0.168 -2.194 1.00 83.62 99 LEU A C 1
ATOM 829 O O . LEU A 1 99 ? 2.460 -0.952 -1.282 1.00 83.62 99 LEU A O 1
ATOM 833 N N . ALA A 1 100 ? 2.100 -0.255 -3.385 1.00 83.31 100 ALA A N 1
ATOM 834 C CA . ALA A 1 100 ? 1.088 -1.270 -3.678 1.00 83.31 100 ALA A CA 1
ATOM 835 C C . ALA A 1 100 ? 1.621 -2.707 -3.482 1.00 83.31 100 ALA A C 1
ATOM 837 O O . ALA A 1 100 ? 0.942 -3.563 -2.915 1.00 83.31 100 ALA A O 1
ATOM 838 N N . PHE A 1 101 ? 2.865 -2.990 -3.885 1.00 77.38 101 PHE A N 1
ATOM 839 C CA . PHE A 1 101 ? 3.481 -4.300 -3.635 1.00 77.38 101 PHE A CA 1
ATOM 840 C C . PHE A 1 101 ? 3.759 -4.561 -2.155 1.00 77.38 101 PHE A C 1
ATOM 842 O O . PHE A 1 101 ? 3.594 -5.693 -1.698 1.00 77.38 101 PHE A O 1
ATOM 849 N N . TYR A 1 102 ? 4.181 -3.538 -1.410 1.00 82.25 102 TYR A N 1
ATOM 850 C CA . TYR A 1 102 ? 4.337 -3.632 0.037 1.00 82.25 102 TYR A CA 1
ATOM 851 C C . TYR A 1 102 ? 3.001 -3.980 0.708 1.00 82.25 102 TYR A C 1
ATOM 853 O O . TYR A 1 102 ? 2.949 -4.921 1.498 1.00 82.25 102 TYR A O 1
ATOM 861 N N . GLU A 1 103 ? 1.916 -3.294 0.344 1.00 84.56 103 GLU A N 1
ATOM 862 C CA . GLU A 1 103 ? 0.565 -3.557 0.858 1.00 84.56 103 GLU A CA 1
ATOM 863 C C . GLU A 1 103 ? 0.089 -4.980 0.528 1.00 84.56 103 GLU A C 1
ATOM 865 O O . GLU A 1 103 ? -0.430 -5.672 1.408 1.00 84.56 103 GLU A O 1
ATOM 870 N N . LEU A 1 104 ? 0.356 -5.467 -0.693 1.00 80.06 104 LEU A N 1
ATOM 871 C CA . LEU A 1 104 ? 0.101 -6.863 -1.066 1.00 80.06 104 LEU A CA 1
ATOM 872 C C . LEU A 1 104 ? 0.851 -7.838 -0.154 1.00 80.06 104 LEU A C 1
ATOM 874 O O . LEU A 1 104 ? 0.299 -8.852 0.269 1.00 80.06 104 LEU A O 1
ATOM 878 N N . GLU A 1 105 ? 2.131 -7.571 0.105 1.00 78.06 105 GLU A N 1
ATOM 879 C CA . GLU A 1 105 ? 2.951 -8.440 0.942 1.00 78.06 105 GLU A CA 1
ATOM 880 C C . GLU A 1 105 ? 2.421 -8.496 2.378 1.00 78.06 105 GLU A C 1
ATOM 882 O O . GLU A 1 105 ? 2.366 -9.586 2.948 1.00 78.06 105 GLU A O 1
ATOM 887 N N . GLN A 1 106 ? 2.007 -7.358 2.947 1.00 80.81 106 GLN A N 1
ATOM 888 C CA . GLN A 1 106 ? 1.390 -7.326 4.277 1.00 80.81 106 GLN A CA 1
ATOM 889 C C . GLN A 1 106 ? 0.099 -8.149 4.297 1.00 80.81 106 GLN A C 1
ATOM 891 O O . GLN A 1 106 ? -0.051 -9.025 5.145 1.00 80.81 106 GLN A O 1
ATOM 896 N N . LEU A 1 107 ? -0.779 -7.958 3.307 1.00 80.62 107 LEU A N 1
ATOM 897 C CA . LEU A 1 107 ? -2.033 -8.708 3.201 1.00 80.62 107 LEU A CA 1
ATOM 898 C C . LEU A 1 107 ? -1.808 -10.228 3.104 1.00 80.62 107 LEU A C 1
ATOM 900 O O . LEU A 1 107 ? -2.550 -11.011 3.690 1.00 80.62 107 LEU A O 1
ATOM 904 N N . LEU A 1 108 ? -0.779 -10.663 2.373 1.00 73.75 108 LEU A N 1
ATOM 905 C CA . LEU A 1 108 ? -0.442 -12.083 2.227 1.00 73.75 108 LEU A CA 1
ATOM 906 C C . LEU A 1 108 ? 0.231 -12.696 3.461 1.00 73.75 108 LEU A C 1
ATOM 908 O O . LEU A 1 108 ? 0.275 -13.915 3.554 1.00 73.75 108 LEU A O 1
ATOM 912 N N . LYS A 1 109 ? 0.808 -11.895 4.362 1.00 74.12 109 LYS A N 1
ATOM 913 C CA . LYS A 1 109 ? 1.365 -12.381 5.640 1.00 74.12 109 LYS A CA 1
ATOM 914 C C . LYS A 1 109 ? 0.291 -12.569 6.709 1.00 74.12 109 LYS A C 1
ATOM 916 O O . LYS A 1 109 ? 0.524 -13.287 7.674 1.00 74.12 109 LYS A O 1
ATOM 921 N N . GLU A 1 110 ? -0.840 -11.888 6.553 1.00 69.88 110 GLU A N 1
ATOM 922 C CA . GLU A 1 110 ? -1.978 -11.937 7.475 1.00 69.88 110 GLU A CA 1
ATOM 923 C C . GLU A 1 110 ? -2.936 -13.114 7.188 1.00 69.88 110 GLU A C 1
ATOM 925 O O . GLU A 1 110 ? -3.782 -13.409 8.031 1.00 69.88 110 GLU A O 1
ATOM 930 N N . ASN A 1 111 ? -2.790 -13.797 6.041 1.00 55.59 111 ASN A N 1
ATOM 931 C CA . ASN A 1 111 ? -3.546 -14.998 5.643 1.00 55.59 111 ASN A CA 1
ATOM 932 C C . ASN A 1 111 ? -2.679 -16.260 5.703 1.00 55.59 111 ASN A C 1
ATOM 934 O O . ASN A 1 111 ? -3.236 -17.332 6.026 1.00 55.59 111 ASN A O 1
#

Organism: Mesomycoplasma conjunctivae (strain ATCC 25834 / NCTC 10147 / HRC/581) (NCBI:txid572263)